Protein AF-A0A3B8LQ71-F1 (afdb_monomer_lite)

Sequence (77 aa):
MKITGLECLHANAGFRNFDFLKISTDEGLVGWSEYNESFGGMGVTEVINNLATMMNAHFCAVVPNFRIMEIDCDFVP

Structure (mmCIF, N/CA/C/O backbone):
data_AF-A0A3B8LQ71-F1
#
_entry.id   AF-A0A3B8LQ71-F1
#
loop_
_atom_site.group_PDB
_atom_site.id
_atom_site.type_symbol
_atom_site.label_atom_id
_atom_site.label_alt_id
_atom_site.label_comp_id
_atom_site.label_asym_id
_atom_site.label_entity_id
_atom_site.label_seq_id
_atom_site.pdbx_PDB_ins_code
_atom_site.Cartn_x
_atom_site.Cartn_y
_atom_site.Cartn_z
_atom_site.occupancy
_atom_site.B_iso_or_equiv
_atom_site.auth_seq_id
_atom_site.auth_comp_id
_atom_site.auth_asym_id
_atom_site.auth_atom_id
_atom_site.pdbx_PDB_model_num
ATOM 1 N N . MET A 1 1 ? -14.996 4.246 14.416 1.00 68.31 1 MET A N 1
ATOM 2 C CA . MET A 1 1 ? -14.324 4.855 13.253 1.00 68.31 1 MET A CA 1
ATOM 3 C C . MET A 1 1 ? -12.901 5.219 13.645 1.00 68.31 1 MET A C 1
ATOM 5 O O . MET A 1 1 ? -12.586 6.379 13.894 1.00 68.31 1 MET A O 1
ATOM 9 N N . LYS A 1 2 ? -12.056 4.196 13.781 1.00 74.50 2 LYS A N 1
ATOM 10 C CA . LYS A 1 2 ? -10.612 4.256 14.039 1.00 74.50 2 LYS A CA 1
ATOM 11 C C . LYS A 1 2 ? -9.904 3.399 13.002 1.00 74.50 2 LYS A C 1
ATOM 13 O O . LYS A 1 2 ? -10.389 2.314 12.694 1.00 74.50 2 LYS A O 1
ATOM 18 N N . ILE A 1 3 ? -8.766 3.853 12.493 1.00 79.25 3 ILE A N 1
ATOM 19 C CA . ILE A 1 3 ? -7.897 3.015 11.662 1.00 79.25 3 ILE A CA 1
ATOM 20 C C . ILE A 1 3 ? -7.208 1.983 12.562 1.00 79.25 3 ILE A C 1
ATOM 22 O O . ILE A 1 3 ? -6.664 2.326 13.612 1.00 79.25 3 ILE A O 1
ATOM 26 N N . THR A 1 4 ? -7.247 0.720 12.148 1.00 84.88 4 THR A N 1
ATOM 27 C CA . THR A 1 4 ? -6.653 -0.428 12.848 1.00 84.88 4 THR A CA 1
ATOM 28 C C . THR A 1 4 ? -5.450 -1.007 12.117 1.00 84.88 4 THR A C 1
ATOM 30 O O . THR A 1 4 ? -4.645 -1.694 12.739 1.00 84.88 4 THR A O 1
ATOM 33 N N . GLY A 1 5 ? -5.300 -0.722 10.823 1.00 83.25 5 GLY A N 1
ATOM 34 C CA . GLY A 1 5 ? -4.182 -1.218 10.034 1.00 83.25 5 GLY A CA 1
ATOM 35 C C . GLY A 1 5 ? -3.937 -0.374 8.796 1.00 83.25 5 GLY A C 1
A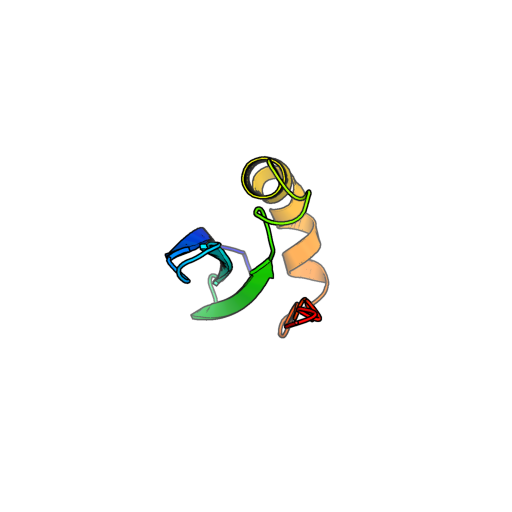TOM 36 O O . GLY A 1 5 ? -4.882 0.119 8.177 1.00 83.25 5 GLY A O 1
ATOM 37 N N . LEU A 1 6 ? -2.662 -0.235 8.451 1.00 85.25 6 LEU A N 1
ATOM 38 C CA . LEU A 1 6 ? -2.196 0.381 7.223 1.00 85.25 6 LEU A CA 1
ATOM 39 C C . LEU A 1 6 ? -1.105 -0.512 6.635 1.00 85.25 6 LEU A C 1
ATOM 41 O O . LEU A 1 6 ? -0.144 -0.846 7.325 1.00 85.25 6 LEU A O 1
ATOM 45 N N . GLU A 1 7 ? -1.291 -0.936 5.391 1.00 86.50 7 GLU A N 1
ATOM 46 C CA . GLU A 1 7 ? -0.414 -1.891 4.716 1.00 86.50 7 GLU A CA 1
ATOM 47 C C . GLU A 1 7 ? -0.058 -1.353 3.328 1.00 86.50 7 GLU A C 1
ATOM 49 O O . GLU A 1 7 ? -0.943 -1.100 2.507 1.00 86.50 7 GLU A O 1
ATOM 54 N N . CYS A 1 8 ? 1.239 -1.201 3.068 1.00 85.81 8 CYS A N 1
ATOM 55 C CA . CYS A 1 8 ? 1.780 -0.966 1.734 1.00 85.81 8 CYS A CA 1
ATOM 56 C C . CYS A 1 8 ? 2.062 -2.326 1.084 1.00 85.81 8 CYS A C 1
ATOM 58 O O . CYS A 1 8 ? 2.782 -3.154 1.642 1.00 85.81 8 CYS A O 1
ATOM 60 N N . LEU A 1 9 ? 1.450 -2.575 -0.067 1.00 88.12 9 LEU A N 1
ATOM 61 C CA . LEU A 1 9 ? 1.507 -3.836 -0.796 1.00 88.12 9 LEU A CA 1
ATOM 62 C C . LEU A 1 9 ? 2.091 -3.575 -2.179 1.00 88.12 9 LEU A C 1
ATOM 64 O O . LEU A 1 9 ? 1.731 -2.598 -2.822 1.00 88.12 9 LEU A O 1
ATOM 68 N N . HIS A 1 10 ? 2.945 -4.476 -2.647 1.00 89.50 10 HIS A N 1
ATOM 69 C CA . HIS A 1 10 ? 3.614 -4.342 -3.937 1.00 89.50 10 HIS A CA 1
ATOM 70 C C . HIS A 1 10 ? 3.322 -5.574 -4.786 1.00 89.50 10 HIS A C 1
ATOM 72 O O . HIS A 1 10 ? 3.493 -6.709 -4.330 1.00 89.50 10 HIS A O 1
ATOM 78 N N . ALA A 1 11 ? 2.886 -5.357 -6.022 1.00 88.00 11 ALA A N 1
ATOM 79 C CA . ALA A 1 11 ? 2.662 -6.404 -7.005 1.00 88.00 11 ALA A CA 1
ATOM 80 C C . ALA A 1 11 ? 3.580 -6.181 -8.208 1.00 88.00 11 ALA A C 1
ATOM 82 O O . ALA A 1 11 ? 3.617 -5.100 -8.786 1.00 88.00 11 ALA A O 1
ATOM 83 N N . ASN A 1 12 ? 4.317 -7.217 -8.604 1.00 89.31 12 ASN A N 1
ATOM 84 C CA . ASN A 1 12 ? 5.176 -7.151 -9.782 1.00 89.31 12 ASN A CA 1
ATOM 85 C C . ASN A 1 12 ? 4.314 -7.056 -11.057 1.00 89.31 12 ASN A C 1
ATOM 87 O O . ASN A 1 12 ? 3.560 -7.985 -11.353 1.00 89.31 12 ASN A O 1
ATOM 91 N N . ALA A 1 13 ? 4.454 -5.960 -11.808 1.00 84.50 13 ALA A N 1
ATOM 92 C CA . ALA A 1 13 ? 3.765 -5.697 -13.074 1.00 84.50 13 ALA A CA 1
ATOM 93 C C . ALA A 1 13 ? 4.732 -5.708 -14.282 1.00 84.50 13 ALA A C 1
ATOM 95 O O . ALA A 1 13 ? 4.500 -5.068 -15.309 1.00 84.50 13 ALA A O 1
ATOM 96 N N . GLY A 1 14 ? 5.834 -6.456 -14.181 1.00 88.00 14 GLY A N 1
ATOM 97 C CA . GLY A 1 14 ? 6.819 -6.635 -15.243 1.00 88.00 14 GLY A CA 1
ATOM 98 C C . GLY A 1 14 ? 7.906 -5.566 -15.210 1.00 88.00 14 GLY A C 1
ATOM 99 O O . GLY A 1 14 ? 8.936 -5.756 -14.569 1.00 88.00 14 GLY A O 1
ATOM 100 N N . PHE A 1 15 ? 7.704 -4.465 -15.938 1.00 82.38 15 PHE A N 1
ATOM 101 C CA . PHE A 1 15 ? 8.701 -3.387 -16.038 1.00 82.38 15 PHE A CA 1
ATOM 102 C C . PHE A 1 15 ? 8.655 -2.405 -14.858 1.00 82.38 15 PHE A C 1
ATOM 104 O O . PHE A 1 15 ? 9.587 -1.624 -14.676 1.00 82.38 15 PHE A O 1
ATOM 111 N N . ARG A 1 16 ? 7.574 -2.447 -14.072 1.00 78.38 16 ARG A N 1
ATOM 112 C CA . ARG A 1 16 ? 7.370 -1.677 -12.844 1.00 78.38 16 ARG A CA 1
ATOM 113 C C . ARG A 1 16 ? 6.607 -2.502 -11.812 1.00 78.38 16 ARG A C 1
ATOM 115 O O . ARG A 1 16 ? 6.045 -3.546 -12.149 1.00 78.38 16 ARG A O 1
ATOM 122 N N . ASN A 1 17 ? 6.573 -2.026 -10.574 1.00 84.38 17 ASN A N 1
ATOM 123 C CA . ASN A 1 17 ? 5.629 -2.528 -9.580 1.00 84.38 17 ASN A CA 1
ATOM 124 C C . ASN A 1 17 ? 4.340 -1.701 -9.632 1.00 84.38 17 ASN A C 1
ATOM 126 O O . ASN A 1 17 ? 4.377 -0.512 -9.949 1.00 84.38 17 ASN A O 1
ATOM 130 N N . PHE A 1 18 ? 3.217 -2.344 -9.327 1.00 84.81 18 PHE A N 1
ATOM 131 C CA . PHE A 1 18 ? 2.019 -1.657 -8.861 1.00 84.81 18 PHE A CA 1
ATOM 132 C C . PHE A 1 18 ? 2.043 -1.632 -7.343 1.00 84.81 18 PHE A C 1
ATOM 134 O O . PHE A 1 18 ? 2.199 -2.680 -6.703 1.00 84.81 18 PHE A O 1
ATOM 141 N N . ASP A 1 19 ? 1.883 -0.441 -6.784 1.00 85.19 19 ASP A N 1
ATOM 142 C CA . ASP A 1 19 ? 1.975 -0.209 -5.356 1.00 85.19 19 ASP A CA 1
ATOM 143 C C . ASP A 1 19 ? 0.583 0.150 -4.825 1.00 85.19 19 ASP A C 1
ATOM 145 O O . ASP A 1 19 ? -0.135 0.985 -5.373 1.00 85.19 19 ASP A O 1
ATOM 149 N N . PHE A 1 20 ? 0.156 -0.525 -3.764 1.00 83.50 20 PHE A N 1
ATOM 150 C CA . PHE A 1 20 ? -1.173 -0.373 -3.187 1.00 83.50 20 PHE A CA 1
ATOM 151 C C . PHE A 1 20 ? -1.079 -0.008 -1.717 1.00 83.50 20 PHE A C 1
ATOM 153 O O . PHE A 1 20 ? -0.283 -0.566 -0.964 1.00 83.50 20 PHE A O 1
ATOM 160 N N . LEU A 1 21 ? -1.942 0.905 -1.291 1.00 83.06 21 LEU A N 1
ATOM 161 C CA . LEU A 1 21 ? -2.160 1.239 0.103 1.00 83.06 21 LEU A CA 1
ATOM 162 C C . LEU A 1 21 ? -3.508 0.675 0.536 1.00 83.06 21 LEU A C 1
ATOM 164 O O . LEU A 1 21 ? -4.557 1.055 0.012 1.00 83.06 21 LEU A O 1
ATOM 168 N N . LYS A 1 22 ? -3.476 -0.208 1.528 1.00 84.25 22 LYS A N 1
ATOM 169 C CA . LYS A 1 22 ? -4.663 -0.759 2.174 1.00 84.25 22 LYS A CA 1
ATOM 170 C C . LYS A 1 22 ? -4.815 -0.161 3.563 1.00 84.25 22 LYS A C 1
ATOM 172 O O . LYS A 1 22 ? -3.875 -0.168 4.353 1.00 84.25 22 LYS A O 1
ATOM 177 N N . ILE A 1 23 ? -6.019 0.299 3.882 1.00 83.44 23 ILE A N 1
ATOM 178 C CA . ILE A 1 23 ? -6.366 0.861 5.190 1.00 83.44 23 ILE A CA 1
ATOM 179 C C . ILE A 1 23 ? -7.546 0.078 5.754 1.00 83.44 23 ILE A C 1
ATOM 181 O O . ILE A 1 23 ? -8.556 -0.087 5.077 1.00 83.44 23 ILE A O 1
ATOM 185 N N . SER A 1 24 ? -7.427 -0.391 6.993 1.00 83.00 24 SER A N 1
ATOM 186 C CA . SER A 1 24 ? -8.476 -1.131 7.706 1.00 83.00 24 SER A CA 1
ATOM 187 C C . SER A 1 24 ? -8.977 -0.334 8.908 1.00 83.00 24 SER A C 1
ATOM 189 O O . SER A 1 24 ? -8.196 0.387 9.531 1.00 83.00 24 SER A O 1
ATOM 191 N N . THR A 1 25 ? -10.262 -0.465 9.251 1.00 82.75 25 THR A N 1
ATOM 192 C CA . THR A 1 25 ? -10.870 0.226 10.402 1.00 82.75 25 THR A CA 1
ATOM 193 C C . THR A 1 25 ? -11.473 -0.724 11.439 1.00 82.75 25 THR A C 1
ATOM 195 O O . THR A 1 25 ? -11.675 -1.912 11.187 1.00 82.75 25 THR A O 1
ATOM 198 N N . ASP A 1 26 ? -11.782 -0.190 12.625 1.00 83.69 26 ASP A N 1
ATOM 199 C CA . ASP A 1 26 ? -12.464 -0.892 13.725 1.00 83.69 26 ASP A CA 1
ATOM 200 C C . ASP A 1 26 ? -13.936 -1.227 13.434 1.00 83.69 26 ASP A C 1
ATOM 202 O O . ASP A 1 26 ? -14.531 -2.051 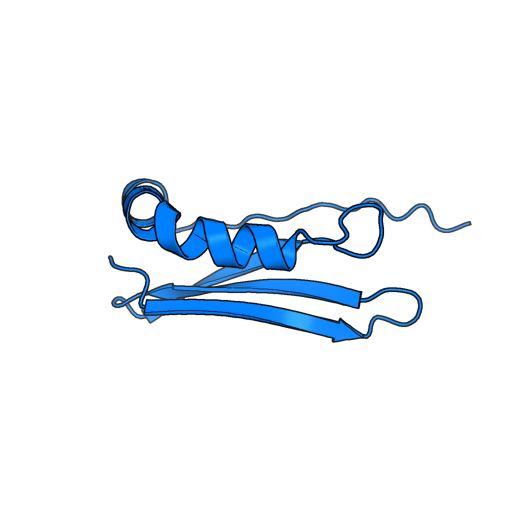14.122 1.00 83.69 26 ASP A O 1
ATOM 206 N N . GLU A 1 27 ? -14.507 -0.629 12.390 1.00 84.62 27 GLU A N 1
ATOM 207 C CA . GLU A 1 27 ? -15.863 -0.898 11.899 1.00 84.62 27 GLU A CA 1
ATOM 208 C C . GLU A 1 27 ? -15.883 -1.951 10.778 1.00 84.62 27 GLU A C 1
ATOM 210 O O . GLU A 1 27 ? -16.940 -2.251 10.227 1.00 84.62 27 GLU A O 1
ATOM 215 N N . GLY A 1 28 ? -14.724 -2.522 10.428 1.00 80.81 28 GLY A N 1
ATOM 216 C CA . GLY A 1 28 ? -14.601 -3.537 9.378 1.00 80.81 28 GLY A CA 1
ATOM 217 C C . GLY A 1 28 ? -14.587 -2.977 7.952 1.00 80.81 28 GLY A C 1
ATOM 218 O O . GLY A 1 28 ? -14.656 -3.750 6.997 1.00 80.81 28 GLY A O 1
ATOM 219 N N . LEU A 1 29 ? -14.482 -1.653 7.786 1.00 81.19 29 LEU A N 1
ATOM 220 C CA . LEU A 1 29 ? -14.308 -1.030 6.474 1.00 81.19 29 LEU A CA 1
ATOM 221 C C . LEU A 1 29 ? -12.857 -1.170 6.010 1.00 81.19 29 LEU A C 1
ATOM 223 O O . LEU A 1 29 ? -11.920 -1.028 6.802 1.00 81.19 29 LEU A O 1
ATOM 227 N N . VAL A 1 30 ? -12.685 -1.409 4.708 1.00 81.44 30 VAL A N 1
ATOM 228 C CA . VAL A 1 30 ? -11.371 -1.485 4.062 1.00 81.44 30 VAL A CA 1
ATOM 229 C C . VAL A 1 30 ? -11.325 -0.517 2.886 1.00 81.44 30 VAL A C 1
ATOM 231 O O . VAL A 1 30 ? -12.107 -0.633 1.941 1.00 81.44 30 VAL A O 1
ATOM 234 N N . GLY A 1 31 ? -10.400 0.436 2.960 1.00 79.88 31 GLY A N 1
ATOM 235 C CA . GLY A 1 31 ? -10.078 1.371 1.889 1.00 79.88 31 GLY A CA 1
ATOM 236 C C . GLY A 1 31 ? -8.851 0.910 1.112 1.00 79.88 31 GLY A C 1
ATOM 237 O O . GLY A 1 31 ? -7.920 0.351 1.692 1.00 79.88 31 GLY A O 1
ATOM 238 N N . TRP A 1 32 ? -8.855 1.172 -0.192 1.00 79.00 32 TRP A N 1
ATOM 239 C CA . TRP A 1 32 ? -7.748 0.869 -1.094 1.00 79.00 32 TRP A CA 1
ATOM 240 C C . TRP A 1 32 ? -7.380 2.105 -1.906 1.00 79.00 32 TRP A C 1
ATOM 242 O O . TRP A 1 32 ? -8.264 2.848 -2.342 1.00 79.00 32 TRP A O 1
ATOM 252 N N . SER A 1 33 ? -6.082 2.282 -2.114 1.00 76.06 33 SER A N 1
ATOM 253 C CA . SER A 1 33 ? -5.506 3.215 -3.075 1.00 76.06 33 SER A CA 1
ATOM 254 C C . SER A 1 33 ? -4.419 2.514 -3.863 1.00 76.06 33 SER A C 1
ATOM 256 O O . SER A 1 33 ? -3.715 1.668 -3.317 1.00 76.06 33 SER A O 1
ATOM 258 N N . GLU A 1 34 ? -4.259 2.907 -5.115 1.00 78.25 34 GLU A N 1
ATOM 259 C CA . GLU A 1 34 ? -3.029 2.687 -5.872 1.00 78.25 34 GLU A CA 1
ATOM 260 C C . GLU A 1 34 ? -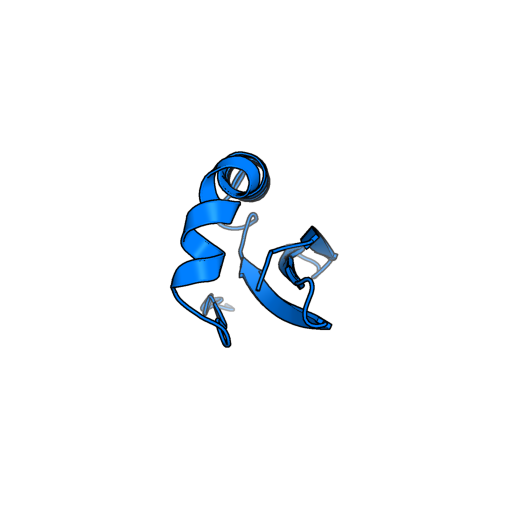2.126 3.913 -5.694 1.00 78.25 34 GLU A C 1
ATOM 262 O O . GLU A 1 34 ? -2.633 5.019 -5.473 1.00 78.25 34 GLU A O 1
ATOM 267 N N . TYR A 1 35 ? -0.818 3.699 -5.706 1.00 79.00 35 TYR A N 1
ATOM 268 C CA . TYR A 1 35 ? 0.194 4.740 -5.811 1.00 79.00 35 TYR A CA 1
ATOM 269 C C . TYR A 1 35 ? 1.363 4.228 -6.657 1.00 79.00 35 TYR A C 1
ATOM 271 O O . TYR A 1 35 ? 1.430 3.044 -6.993 1.00 79.00 35 TYR A O 1
ATOM 279 N N . ASN A 1 36 ? 2.294 5.113 -7.000 1.00 79.69 36 ASN A N 1
ATOM 280 C CA . ASN A 1 36 ? 3.433 4.757 -7.830 1.00 79.69 36 ASN A CA 1
ATOM 281 C C . ASN A 1 36 ? 4.784 5.099 -7.178 1.00 79.69 36 ASN A C 1
ATOM 283 O O . ASN A 1 36 ? 5.046 6.254 -6.843 1.00 79.69 36 ASN A O 1
ATOM 287 N N . GLU A 1 37 ? 5.684 4.115 -7.069 1.00 78.12 37 GLU A N 1
ATOM 288 C CA . GLU A 1 37 ? 7.099 4.366 -6.740 1.00 78.12 37 GLU A CA 1
ATOM 289 C C . GLU A 1 37 ? 8.024 4.404 -7.969 1.00 78.12 37 GLU A C 1
ATOM 291 O O . GLU A 1 37 ? 9.126 4.957 -7.925 1.00 78.12 37 GLU A O 1
ATOM 296 N N . SER A 1 38 ? 7.594 3.803 -9.078 1.00 71.69 38 SER A N 1
ATOM 297 C CA . SER A 1 38 ? 8.465 3.488 -10.220 1.00 71.69 38 SER A CA 1
ATOM 298 C C . SER A 1 38 ? 8.738 4.670 -11.171 1.00 71.69 38 SER A C 1
ATOM 300 O O . SER A 1 38 ? 9.750 4.674 -11.869 1.00 71.69 38 SER A O 1
ATOM 302 N N . PHE A 1 39 ? 7.885 5.694 -11.192 1.00 67.88 39 PHE A N 1
ATOM 303 C CA . PHE A 1 39 ? 7.958 6.880 -12.051 1.00 67.88 39 PHE A CA 1
ATOM 304 C C . PHE A 1 39 ? 8.240 8.139 -11.228 1.00 67.88 39 PHE A C 1
ATOM 306 O O . PHE A 1 39 ? 7.397 9.010 -11.042 1.00 67.88 39 PHE A O 1
ATOM 313 N N . GLY A 1 40 ? 9.467 8.245 -10.715 1.00 63.34 40 GLY A N 1
ATOM 314 C CA . GLY A 1 40 ? 9.902 9.424 -9.954 1.00 63.34 40 GLY A CA 1
ATOM 315 C C . GLY A 1 40 ? 9.336 9.516 -8.531 1.00 63.34 40 GLY A C 1
ATOM 316 O O . GLY A 1 40 ? 9.652 10.473 -7.828 1.00 63.34 40 GLY A O 1
ATOM 317 N N . GLY A 1 41 ? 8.566 8.514 -8.093 1.00 62.75 41 GLY A N 1
ATOM 318 C CA . GLY A 1 41 ? 7.981 8.389 -6.754 1.00 62.75 41 GLY A CA 1
ATOM 319 C C . GLY A 1 41 ? 8.807 7.561 -5.762 1.00 62.75 41 GLY A C 1
ATOM 320 O O . GLY A 1 41 ? 8.261 7.078 -4.774 1.00 62.75 41 GLY A O 1
ATOM 321 N N . MET A 1 42 ? 10.108 7.355 -5.997 1.00 76.19 42 MET A N 1
ATOM 322 C CA . MET A 1 42 ? 10.936 6.564 -5.076 1.00 76.19 42 MET A CA 1
ATOM 323 C C . MET A 1 42 ? 10.905 7.153 -3.657 1.00 76.19 42 MET A C 1
ATOM 325 O O . MET A 1 42 ? 11.309 8.299 -3.448 1.00 76.19 42 MET A O 1
ATOM 329 N N . GLY A 1 43 ? 10.469 6.350 -2.682 1.00 80.44 43 GLY A N 1
ATOM 330 C CA . GLY A 1 43 ? 10.370 6.742 -1.274 1.00 80.44 43 GLY A CA 1
ATOM 331 C C . GLY A 1 43 ? 8.969 7.175 -0.835 1.00 80.44 43 GLY A C 1
ATOM 332 O O . GLY A 1 43 ? 8.785 7.518 0.335 1.00 80.44 43 GLY A O 1
ATOM 333 N N . VAL A 1 44 ? 7.971 7.133 -1.725 1.00 80.19 44 VAL A N 1
ATOM 334 C CA . VAL A 1 44 ? 6.567 7.403 -1.378 1.00 80.19 44 VAL A CA 1
ATOM 335 C C . VAL A 1 44 ? 6.057 6.403 -0.340 1.00 80.19 44 VAL A C 1
ATOM 337 O O . VAL A 1 44 ? 5.369 6.819 0.593 1.00 80.19 44 VAL A O 1
ATOM 340 N N . THR A 1 45 ? 6.454 5.128 -0.401 1.00 82.19 45 THR A N 1
ATOM 341 C CA . THR A 1 45 ? 6.100 4.140 0.631 1.00 82.19 45 THR A CA 1
ATOM 342 C C . THR A 1 45 ? 6.587 4.566 2.016 1.00 82.19 45 THR A C 1
ATOM 344 O O . THR A 1 45 ? 5.842 4.487 2.994 1.00 82.19 45 THR A O 1
ATOM 347 N N . GLU A 1 46 ? 7.814 5.078 2.111 1.00 83.94 46 GLU A N 1
ATOM 348 C CA . GLU A 1 46 ? 8.397 5.514 3.382 1.00 83.94 46 GLU A CA 1
ATOM 349 C C . GLU A 1 46 ? 7.708 6.774 3.920 1.00 83.94 46 GLU A C 1
ATOM 351 O O . GLU A 1 46 ? 7.443 6.898 5.118 1.00 83.94 46 GLU A O 1
ATOM 356 N N . VAL A 1 47 ? 7.342 7.698 3.031 1.00 81.69 47 VAL A N 1
ATOM 357 C CA . VAL A 1 47 ? 6.551 8.880 3.387 1.00 81.69 47 VAL A CA 1
ATOM 358 C C . VAL A 1 47 ? 5.165 8.476 3.893 1.00 81.69 47 VAL A C 1
ATOM 360 O O . VAL A 1 47 ? 4.739 8.985 4.929 1.00 81.69 47 VAL A O 1
ATOM 363 N N . ILE A 1 48 ? 4.489 7.530 3.232 1.00 78.88 48 ILE 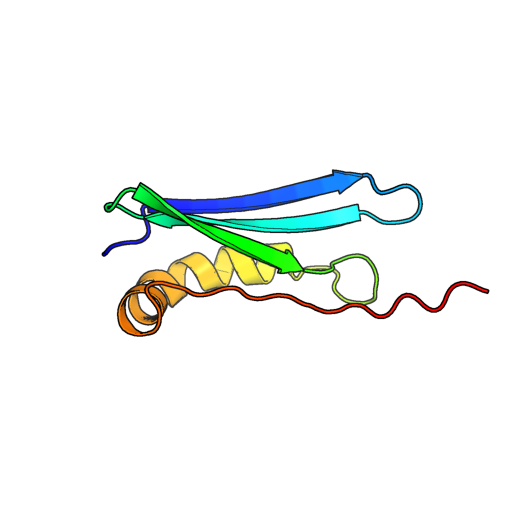A N 1
ATOM 364 C CA . ILE A 1 48 ? 3.189 6.994 3.665 1.00 78.88 48 ILE A CA 1
ATOM 365 C C 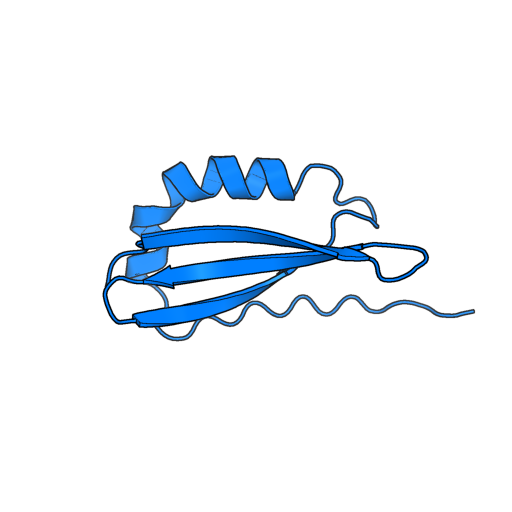. ILE A 1 48 ? 3.306 6.345 5.048 1.00 78.88 48 ILE A C 1
ATOM 367 O O . ILE A 1 48 ? 2.485 6.636 5.914 1.00 78.88 48 ILE A O 1
ATOM 371 N N . ASN A 1 49 ? 4.335 5.532 5.299 1.00 78.06 49 ASN A N 1
ATOM 372 C CA . ASN A 1 49 ? 4.544 4.885 6.600 1.00 78.06 49 ASN A CA 1
ATOM 373 C C . ASN A 1 49 ? 4.755 5.904 7.735 1.00 78.06 49 ASN A C 1
ATOM 375 O O . ASN A 1 49 ? 4.169 5.785 8.815 1.00 78.06 49 ASN A O 1
ATOM 379 N N . ASN A 1 50 ? 5.550 6.946 7.487 1.00 78.56 50 ASN A N 1
ATOM 380 C CA . ASN A 1 50 ? 5.805 7.992 8.478 1.00 78.56 50 ASN A CA 1
ATOM 381 C C . ASN A 1 50 ? 4.574 8.884 8.704 1.00 78.56 50 ASN A C 1
ATOM 383 O O . ASN A 1 50 ? 4.214 9.186 9.846 1.00 78.56 50 ASN A O 1
ATOM 387 N N . LEU A 1 51 ? 3.878 9.261 7.629 1.00 71.62 51 LEU A N 1
ATOM 388 C CA . LEU A 1 51 ? 2.653 10.054 7.699 1.00 71.62 51 LEU A CA 1
ATOM 389 C C . LEU A 1 51 ? 1.490 9.281 8.313 1.00 71.62 51 LEU A C 1
ATOM 391 O O . LEU A 1 51 ? 0.702 9.889 9.026 1.00 71.62 51 LEU A O 1
ATOM 395 N N . ALA A 1 52 ? 1.388 7.967 8.110 1.00 67.62 52 ALA A N 1
ATOM 396 C CA . ALA A 1 52 ? 0.359 7.119 8.715 1.00 67.62 52 ALA A CA 1
ATOM 397 C C . ALA A 1 52 ? 0.313 7.276 10.241 1.00 67.62 52 ALA A C 1
ATOM 399 O O . ALA A 1 52 ? -0.761 7.407 10.832 1.00 67.62 52 ALA A O 1
ATOM 400 N N . THR A 1 53 ? 1.489 7.366 10.866 1.00 63.22 53 THR A N 1
ATOM 401 C CA . THR A 1 53 ? 1.624 7.594 12.309 1.00 63.22 53 THR A CA 1
ATOM 402 C C . THR A 1 53 ? 1.032 8.947 12.734 1.00 63.22 53 THR A C 1
ATOM 404 O O . THR A 1 53 ? 0.437 9.049 13.806 1.00 63.22 53 THR A O 1
ATOM 407 N N . MET A 1 54 ? 1.128 9.980 11.886 1.00 59.78 54 MET A N 1
ATOM 408 C CA . MET A 1 54 ? 0.565 11.316 12.137 1.00 59.78 54 MET A CA 1
ATOM 409 C C . MET A 1 54 ? -0.901 11.479 11.694 1.00 59.78 54 MET A C 1
ATOM 411 O O . MET A 1 54 ? -1.667 12.203 12.329 1.00 59.78 54 MET A O 1
ATOM 415 N N . MET A 1 55 ? -1.315 10.823 10.609 1.00 57.84 55 MET A N 1
ATOM 416 C CA . MET A 1 55 ? -2.604 11.025 9.932 1.00 57.84 55 MET A CA 1
ATOM 417 C C . MET A 1 55 ? -3.752 10.210 10.533 1.00 57.84 55 MET A C 1
ATOM 419 O O . MET A 1 55 ? -4.910 10.483 10.208 1.00 57.84 55 MET A O 1
ATOM 423 N N . ASN A 1 56 ? -3.471 9.290 11.465 1.00 54.06 56 ASN A N 1
ATOM 424 C CA . ASN A 1 56 ? -4.483 8.498 12.174 1.00 54.06 56 ASN A CA 1
ATOM 425 C C . ASN A 1 56 ? -5.588 9.359 12.830 1.00 54.06 56 ASN A C 1
ATOM 427 O O . ASN A 1 56 ? -6.723 8.910 12.967 1.00 54.06 56 ASN A O 1
ATOM 431 N N . ALA A 1 57 ? -5.282 10.610 13.197 1.00 47.03 57 ALA A N 1
ATOM 432 C CA . ALA A 1 57 ? -6.250 11.551 13.768 1.00 47.03 57 ALA A CA 1
ATOM 433 C C . ALA A 1 57 ? -7.098 12.300 12.718 1.00 47.03 57 ALA A C 1
ATOM 435 O O . ALA A 1 57 ? -8.263 12.598 12.976 1.00 47.03 57 ALA A O 1
ATOM 436 N N . HIS A 1 58 ? -6.547 12.596 11.536 1.00 50.91 58 HIS A N 1
ATOM 437 C CA . HIS A 1 58 ? -7.242 13.377 10.504 1.00 50.91 58 HIS A CA 1
ATOM 438 C C . HIS A 1 58 ? -8.068 12.506 9.553 1.00 50.91 58 HIS A C 1
ATOM 440 O O . HIS A 1 58 ? -9.145 12.915 9.130 1.00 50.91 58 HIS A O 1
ATOM 446 N N . PHE A 1 59 ? -7.617 11.289 9.251 1.00 52.88 59 PHE A N 1
ATOM 447 C CA . PHE A 1 59 ? -8.291 10.417 8.288 1.00 52.88 59 PHE A CA 1
ATOM 448 C C . PHE A 1 59 ? -9.623 9.854 8.825 1.00 52.88 59 PHE A C 1
ATOM 450 O O . PHE A 1 59 ? -10.587 9.735 8.072 1.00 52.88 59 PHE A O 1
ATOM 457 N N . CYS A 1 60 ? -9.731 9.627 10.143 1.00 48.09 60 CYS A N 1
ATOM 458 C CA . CYS A 1 60 ? -10.990 9.267 10.815 1.00 48.09 60 CYS A CA 1
ATOM 459 C C . CYS A 1 60 ? -12.087 10.334 10.725 1.00 48.09 60 CYS A C 1
ATOM 461 O O . CYS A 1 60 ? -13.258 10.004 10.888 1.00 48.09 60 CYS A O 1
ATOM 463 N N . ALA A 1 61 ? -11.726 11.604 10.524 1.00 46.22 61 ALA A N 1
ATOM 464 C CA . ALA A 1 61 ? -12.681 12.706 10.586 1.00 46.22 61 ALA A CA 1
ATOM 465 C C . ALA A 1 61 ? -13.323 13.032 9.231 1.00 46.22 61 ALA A C 1
ATOM 467 O O . ALA A 1 61 ? -14.382 13.656 9.208 1.00 46.22 61 ALA A O 1
ATOM 468 N N . VAL A 1 62 ? -12.688 12.661 8.111 1.00 52.25 62 VAL A N 1
ATOM 469 C CA . VAL A 1 62 ? -13.021 13.283 6.820 1.00 52.25 62 VAL A CA 1
ATOM 470 C C . VAL A 1 62 ? -13.756 12.351 5.860 1.00 52.25 62 VAL A C 1
ATOM 472 O O . VAL A 1 62 ? -14.581 12.852 5.099 1.00 52.25 62 VAL A O 1
ATOM 475 N N . VAL A 1 63 ? -13.535 11.025 5.853 1.00 51.69 63 VAL A N 1
ATOM 476 C CA . VAL A 1 63 ? -14.142 10.210 4.783 1.00 51.69 63 VAL A CA 1
ATOM 477 C C . VAL A 1 63 ? -14.400 8.736 5.166 1.00 51.69 63 VAL A C 1
ATOM 479 O O . VAL A 1 63 ? -13.483 7.920 5.121 1.00 51.69 63 VAL A O 1
ATOM 482 N N . PRO A 1 64 ? -15.657 8.326 5.437 1.00 48.69 64 PRO A N 1
ATOM 483 C CA . PRO A 1 64 ? -16.004 6.906 5.593 1.00 48.69 64 PRO A CA 1
ATOM 484 C C . PRO A 1 64 ? -15.967 6.104 4.274 1.00 48.69 64 PRO A C 1
ATOM 486 O O . PRO A 1 64 ? -16.128 4.891 4.298 1.00 48.69 64 PRO A O 1
ATOM 489 N N . ASN A 1 65 ? -15.748 6.760 3.127 1.00 50.28 65 ASN A N 1
ATOM 490 C CA . ASN A 1 65 ? -15.764 6.169 1.781 1.00 50.28 65 ASN A CA 1
ATOM 491 C C . ASN A 1 65 ? -14.638 6.727 0.881 1.00 50.28 65 ASN A C 1
ATOM 493 O O . ASN A 1 65 ? -14.885 7.115 -0.263 1.00 50.28 65 ASN A O 1
ATOM 497 N N . PHE A 1 66 ? -13.411 6.851 1.397 1.00 47.66 66 PHE A N 1
ATOM 498 C CA . PHE A 1 66 ? -12.299 7.395 0.611 1.00 47.66 66 PHE A CA 1
ATOM 499 C C . PHE A 1 66 ? -11.783 6.369 -0.394 1.00 47.66 66 PHE A C 1
ATOM 501 O O . PHE A 1 66 ? -11.285 5.310 -0.013 1.00 47.66 66 PHE A O 1
ATOM 508 N N . ARG A 1 67 ? -11.882 6.696 -1.681 1.00 46.75 67 ARG A N 1
ATOM 509 C CA . ARG A 1 67 ? -11.188 5.986 -2.755 1.00 46.75 67 ARG A CA 1
ATOM 510 C C . ARG A 1 67 ? -10.210 6.970 -3.374 1.00 46.75 67 ARG A C 1
ATOM 512 O O . ARG A 1 67 ? -10.644 7.885 -4.069 1.00 46.75 67 ARG A O 1
ATOM 519 N N . ILE A 1 68 ? -8.922 6.815 -3.079 1.00 47.47 68 ILE A N 1
ATOM 520 C CA . ILE A 1 68 ? -7.883 7.476 -3.869 1.00 47.47 68 ILE A CA 1
ATOM 521 C C . ILE A 1 68 ? -7.630 6.556 -5.058 1.00 47.47 68 ILE A C 1
ATOM 523 O O . ILE A 1 68 ? -7.262 5.397 -4.897 1.00 47.47 68 ILE A O 1
ATOM 527 N N . MET A 1 69 ? -7.907 7.062 -6.251 1.00 43.94 69 MET A N 1
ATOM 528 C CA . MET A 1 69 ? -7.521 6.434 -7.505 1.00 43.94 69 MET A CA 1
ATOM 529 C C . MET A 1 69 ? -6.525 7.388 -8.146 1.00 43.94 69 MET A C 1
ATOM 531 O O . MET A 1 69 ? -6.923 8.446 -8.635 1.00 43.94 69 MET A O 1
ATOM 535 N N . GLU A 1 70 ? -5.240 7.055 -8.077 1.00 50.28 70 GLU A N 1
ATOM 536 C CA . GLU A 1 70 ? -4.251 7.692 -8.936 1.00 50.28 70 GLU A CA 1
ATOM 537 C C . GLU A 1 70 ? -4.458 7.133 -10.349 1.00 50.28 70 GLU A C 1
ATOM 539 O O . GLU A 1 70 ? -4.422 5.924 -10.556 1.00 50.28 70 GLU A O 1
ATOM 544 N N . ILE A 1 71 ? -4.774 8.001 -11.313 1.00 47.31 71 ILE A N 1
ATOM 545 C CA . ILE A 1 71 ? -4.804 7.620 -12.727 1.00 47.31 71 ILE A CA 1
ATOM 546 C C . ILE A 1 71 ? -3.431 7.956 -13.284 1.00 47.31 71 ILE A C 1
ATOM 548 O O . ILE A 1 71 ? -3.179 9.1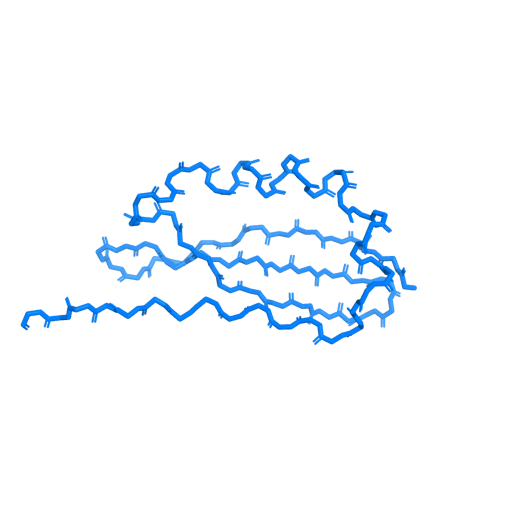03 -13.655 1.00 47.31 71 ILE A O 1
ATOM 552 N N . ASP A 1 72 ? -2.562 6.955 -13.336 1.00 52.50 72 ASP A N 1
ATOM 553 C CA . ASP A 1 72 ? -1.302 7.058 -14.056 1.00 52.50 72 ASP A CA 1
ATOM 554 C C . ASP A 1 72 ? -1.567 6.744 -15.537 1.00 52.50 72 ASP A C 1
ATOM 556 O O . ASP A 1 72 ? -2.041 5.661 -15.896 1.00 52.50 72 ASP A O 1
ATOM 560 N N . CYS A 1 73 ? -1.368 7.730 -16.411 1.00 49.81 73 CYS A N 1
ATOM 561 C CA . CYS A 1 73 ? -1.578 7.565 -17.845 1.00 49.81 73 CYS A CA 1
ATOM 562 C C . CYS A 1 73 ? -0.268 7.057 -18.455 1.00 49.81 73 CYS A C 1
ATOM 564 O O . CYS A 1 73 ? 0.567 7.850 -18.888 1.00 49.81 73 CYS A O 1
ATOM 566 N N . ASP A 1 74 ? -0.076 5.735 -18.466 1.00 54.66 74 ASP A N 1
ATOM 567 C CA . ASP A 1 74 ? 1.072 5.127 -19.140 1.00 54.66 74 ASP A CA 1
ATOM 568 C C . ASP A 1 74 ? 1.003 5.443 -20.643 1.00 54.66 74 ASP A C 1
ATOM 570 O O . ASP A 1 74 ? 0.144 4.934 -21.370 1.00 54.66 74 ASP A O 1
ATOM 574 N N . PHE A 1 75 ? 1.924 6.271 -21.140 1.00 55.22 75 PHE A N 1
ATOM 575 C CA . PHE A 1 75 ? 2.164 6.364 -22.577 1.00 55.22 75 PHE A CA 1
ATOM 576 C C . PHE A 1 75 ? 2.897 5.099 -23.029 1.00 55.22 75 PHE A C 1
ATOM 578 O O . PHE A 1 75 ? 4.098 4.942 -22.814 1.00 55.22 75 PHE A O 1
ATOM 585 N N . VAL A 1 76 ? 2.153 4.195 -23.661 1.00 47.75 76 VAL A N 1
ATOM 586 C CA . VAL A 1 76 ? 2.700 3.036 -24.375 1.00 47.75 76 VAL A CA 1
ATOM 587 C C . VAL A 1 76 ? 3.196 3.510 -25.756 1.00 47.75 76 VAL A C 1
ATOM 589 O O . VAL A 1 76 ? 2.424 4.191 -26.437 1.00 47.75 76 VAL A O 1
ATOM 592 N N . PRO A 1 77 ? 4.446 3.216 -26.176 1.00 54.84 77 PRO A N 1
ATOM 593 C CA . PRO A 1 77 ? 4.914 3.462 -27.545 1.00 54.84 77 PRO A CA 1
ATOM 594 C C . PRO A 1 77 ? 4.152 2.655 -28.603 1.00 54.84 77 PRO A C 1
ATOM 596 O O . PRO A 1 77 ? 3.755 1.505 -28.299 1.00 54.84 77 PRO A O 1
#

Foldseek 3Di:
DFWDDWDWDWDDPDVAIWIKIWIADPVGDIEIEIDGCPPVNPCVVVVCVVVVVVCRVVVVPDDPPDHHYDDDDDDDD

pLDDT: mean 70.89, std 14.75, range [43.94, 89.5]

Secondary structure (DSSP, 8-state):
--EEEEEEEEEE-SSSEEEEEEEEETTS-EEEEEE-SSSS-TTHHHHHHHHHHHHHHHHHHH-TT--B---------

Radius of gyration: 13.67 Å; chains: 1; bounding box: 27×20×42 Å